Protein AF-A0A371PRI9-F1 (afdb_monomer)

Organism: Streptomyces inhibens (NCBI:txid2293571)

Sequence (67 aa):
MATTPRTEPAAAAPSGPSAEPLPDFAGVDVGSLAARTDHAVLGEVVARLLRHWPSADDAVAYYEDGA

Mean predicted aligned error: 14.05 Å

Foldseek 3Di:
DDDDDDDDPDPDDPDDPDPDDDDDCVPPPLVCVLVVDPDPVVNVVSVVCVVPPDDPVRDDDDDPPDD

pLDDT: mean 74.68, std 10.14, range [42.53, 89.19]

Radius of gyration: 21.3 Å; Cα contacts (8 Å, |Δi|>4): 10; chains: 1; bounding box: 34×62×39 Å

Solvent-accessible surface area (backbone atoms only — not comparable to full-atom values): 4847 Å² total; per-residue (Å²): 138,87,83,79,83,82,83,75,81,79,77,76,71,82,81,67,85,74,86,68,81,75,83,86,60,91,84,60,68,67,76,58,50,49,81,70,41,92,44,72,70,58,27,53,51,43,51,53,47,62,76,67,54,66,53,83,93,67,62,72,86,86,72,84,80,86,123

Structure (mmCIF, N/CA/C/O backbone):
data_AF-A0A371PRI9-F1
#
_entry.id   AF-A0A371PRI9-F1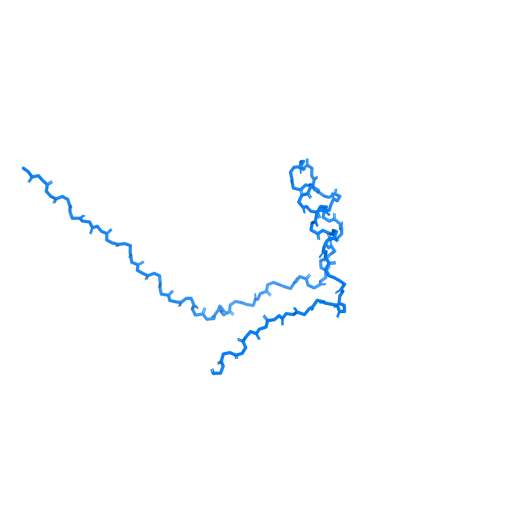
#
loop_
_atom_site.group_PDB
_atom_site.id
_atom_site.type_symbol
_atom_site.label_atom_id
_atom_site.label_alt_id
_atom_site.label_comp_id
_atom_site.label_asym_id
_atom_site.label_entity_id
_atom_site.label_seq_id
_atom_site.pdbx_PDB_ins_code
_atom_site.Cartn_x
_atom_site.Cartn_y
_atom_site.Cartn_z
_atom_site.occupancy
_atom_site.B_iso_or_equiv
_atom_site.auth_seq_id
_atom_site.auth_comp_id
_atom_site.auth_asym_id
_atom_site.auth_atom_id
_atom_site.pdbx_PDB_model_num
ATOM 1 N N . MET A 1 1 ? 18.191 54.002 11.047 1.00 42.53 1 MET A N 1
ATOM 2 C CA . MET A 1 1 ? 17.650 53.088 10.020 1.00 42.53 1 MET A CA 1
ATOM 3 C C . MET A 1 1 ? 18.577 51.884 9.953 1.00 42.53 1 MET A C 1
ATOM 5 O O . MET A 1 1 ? 19.698 52.049 9.499 1.00 42.53 1 MET A O 1
ATOM 9 N N . ALA A 1 2 ? 18.185 50.737 10.509 1.00 51.19 2 ALA A N 1
ATOM 10 C CA . ALA A 1 2 ? 19.014 49.529 10.505 1.00 51.19 2 ALA A CA 1
ATOM 11 C C . ALA A 1 2 ? 18.563 48.618 9.356 1.00 51.19 2 ALA A C 1
ATOM 13 O O . ALA A 1 2 ? 17.419 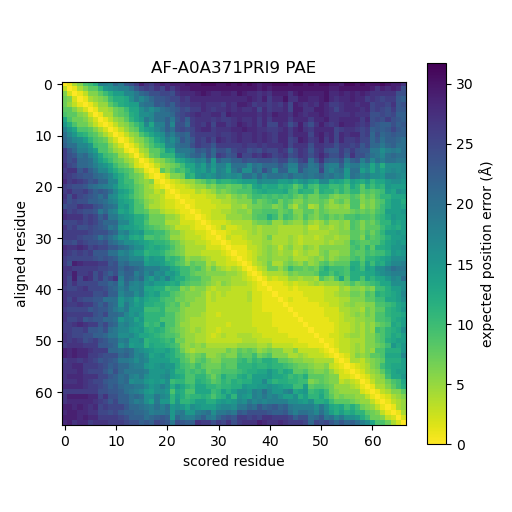48.176 9.338 1.00 51.19 2 ALA A O 1
ATOM 14 N N . THR A 1 3 ? 19.441 48.381 8.383 1.00 64.50 3 THR A N 1
ATOM 15 C CA . THR A 1 3 ? 19.219 47.444 7.276 1.00 64.50 3 THR A CA 1
ATOM 16 C C . THR A 1 3 ? 19.815 46.096 7.660 1.00 64.50 3 THR A C 1
ATOM 18 O O . THR A 1 3 ? 21.034 45.929 7.633 1.00 64.50 3 THR A O 1
ATOM 21 N N . THR A 1 4 ? 18.983 45.138 8.058 1.00 66.44 4 THR A N 1
ATOM 22 C CA . THR A 1 4 ? 19.425 43.753 8.239 1.00 66.44 4 THR A CA 1
ATOM 23 C C . THR A 1 4 ? 19.652 43.106 6.867 1.00 66.44 4 THR A C 1
ATOM 25 O O . THR A 1 4 ? 18.752 43.147 6.024 1.00 66.44 4 THR A O 1
ATOM 28 N N . PRO A 1 5 ? 20.837 42.528 6.598 1.00 70.19 5 PRO A N 1
ATOM 29 C CA . PRO A 1 5 ? 21.097 41.844 5.338 1.00 70.19 5 PRO A CA 1
ATOM 30 C C . PRO A 1 5 ? 20.262 40.561 5.254 1.00 70.19 5 PRO A C 1
ATOM 32 O O . PRO A 1 5 ? 20.164 39.799 6.216 1.00 70.19 5 PRO A O 1
ATOM 35 N N . ARG A 1 6 ? 19.636 40.331 4.098 1.00 71.38 6 ARG A N 1
ATOM 36 C CA . ARG A 1 6 ? 18.878 39.111 3.808 1.00 71.38 6 ARG A CA 1
ATOM 37 C C . ARG A 1 6 ? 19.864 37.981 3.515 1.00 71.38 6 ARG A C 1
ATOM 39 O O . ARG A 1 6 ? 20.585 38.045 2.528 1.00 71.38 6 ARG A O 1
ATOM 46 N N . THR A 1 7 ? 19.881 36.949 4.352 1.00 72.69 7 THR A N 1
ATOM 47 C CA . THR A 1 7 ? 20.542 35.680 4.027 1.00 72.69 7 THR A CA 1
ATOM 48 C C . THR A 1 7 ? 19.639 34.906 3.072 1.00 72.69 7 THR A C 1
ATOM 50 O O . THR A 1 7 ? 18.533 34.513 3.445 1.00 72.69 7 THR A O 1
ATOM 53 N N . GLU A 1 8 ? 20.070 34.731 1.825 1.00 71.94 8 GLU A N 1
ATOM 54 C CA . GLU A 1 8 ? 19.401 33.824 0.891 1.00 71.94 8 GLU A CA 1
ATOM 55 C C . GLU A 1 8 ? 19.669 32.363 1.291 1.00 71.94 8 GLU A C 1
ATOM 57 O O . GLU A 1 8 ? 20.766 32.057 1.770 1.00 71.94 8 GLU A O 1
ATOM 62 N N . PRO A 1 9 ? 18.693 31.448 1.136 1.00 65.88 9 PRO A N 1
ATOM 63 C CA . PRO A 1 9 ? 18.929 30.030 1.365 1.00 65.88 9 PRO A CA 1
ATOM 64 C C . PRO A 1 9 ? 20.007 29.540 0.398 1.00 65.88 9 PRO A C 1
ATOM 66 O O . PRO A 1 9 ? 19.905 29.762 -0.808 1.00 65.88 9 PRO A O 1
ATOM 69 N N . ALA A 1 10 ? 21.029 28.861 0.917 1.00 71.38 10 ALA A N 1
ATOM 70 C CA . ALA A 1 10 ? 21.984 28.167 0.068 1.00 71.38 10 ALA A CA 1
ATOM 71 C C . ALA A 1 10 ? 21.219 27.143 -0.781 1.00 71.38 10 ALA A C 1
ATOM 73 O O . ALA A 1 10 ? 20.491 26.308 -0.239 1.00 71.38 10 ALA A O 1
ATOM 74 N N . ALA A 1 11 ? 21.352 27.232 -2.104 1.00 67.44 11 ALA A N 1
ATOM 75 C CA . ALA A 1 11 ? 20.760 26.259 -3.008 1.00 67.44 11 ALA A CA 1
ATOM 76 C C . ALA A 1 11 ? 21.283 24.863 -2.641 1.00 67.44 11 ALA A C 1
ATOM 78 O O . ALA A 1 11 ? 22.495 24.645 -2.590 1.00 67.44 11 ALA A O 1
ATOM 79 N N . ALA A 1 12 ? 20.373 23.929 -2.351 1.00 68.19 12 ALA A N 1
ATOM 80 C CA . ALA A 1 12 ? 20.744 22.538 -2.151 1.00 68.19 12 ALA A CA 1
ATOM 81 C C . ALA A 1 12 ? 21.384 22.028 -3.448 1.00 68.19 12 ALA A C 1
ATOM 83 O O . ALA A 1 12 ? 20.800 22.164 -4.525 1.00 68.19 12 ALA A O 1
ATOM 84 N N . ALA A 1 13 ? 22.596 21.481 -3.348 1.00 66.44 13 ALA A N 1
ATOM 85 C CA . ALA A 1 13 ? 23.224 20.809 -4.476 1.00 66.44 13 ALA A CA 1
ATOM 86 C C . ALA A 1 13 ? 22.282 19.700 -4.986 1.00 66.44 13 ALA A C 1
ATOM 88 O O . ALA A 1 13 ? 21.611 19.068 -4.161 1.00 66.44 13 ALA A O 1
ATOM 89 N N . PRO A 1 14 ? 22.211 19.458 -6.309 1.00 63.81 14 PRO A N 1
ATOM 90 C CA . PRO A 1 14 ? 21.409 18.364 -6.839 1.00 63.81 14 PRO A CA 1
ATOM 91 C C . PRO A 1 14 ? 21.847 17.073 -6.148 1.00 63.81 14 PRO A C 1
ATOM 93 O O . PRO A 1 14 ? 23.038 16.755 -6.126 1.00 63.81 14 PRO A O 1
ATOM 96 N N . SER A 1 15 ? 20.901 16.372 -5.520 1.00 66.62 15 SER A N 1
ATOM 97 C CA . SER A 1 15 ? 21.179 15.100 -4.863 1.00 66.62 15 SER A CA 1
ATOM 98 C C . SER A 1 15 ? 21.759 14.145 -5.903 1.00 66.62 15 SER A C 1
ATOM 100 O O . SER A 1 15 ? 21.065 13.731 -6.828 1.00 66.62 15 SER A O 1
ATOM 102 N N . GLY A 1 16 ? 23.053 13.841 -5.780 1.00 66.69 16 GLY A N 1
ATOM 103 C CA . GLY A 1 16 ? 23.677 12.775 -6.555 1.00 66.69 16 GLY A CA 1
ATOM 104 C C . GLY A 1 16 ? 23.008 11.432 -6.239 1.00 66.69 16 GLY A C 1
ATOM 105 O O . GLY A 1 16 ? 22.331 11.318 -5.212 1.00 66.69 16 GLY A O 1
ATOM 106 N N . PRO A 1 17 ? 23.174 10.415 -7.102 1.00 67.00 17 PRO A N 1
ATOM 107 C CA . PRO A 1 17 ? 22.609 9.095 -6.855 1.00 67.00 17 PRO A CA 1
ATOM 108 C C . PRO A 1 17 ? 23.046 8.602 -5.472 1.00 67.00 17 PRO A C 1
ATOM 110 O O . PRO A 1 17 ? 24.237 8.597 -5.153 1.00 67.00 17 PRO A O 1
ATOM 113 N N . SER A 1 18 ? 22.068 8.240 -4.639 1.00 67.12 18 SER A N 1
ATOM 114 C CA . SER A 1 18 ? 22.346 7.717 -3.304 1.00 67.12 18 SER A CA 1
ATOM 115 C C . SER A 1 18 ? 23.147 6.425 -3.437 1.00 67.12 18 SER A C 1
ATOM 117 O O . SER A 1 18 ? 22.737 5.512 -4.150 1.00 67.12 18 SER A O 1
ATOM 119 N N . ALA A 1 19 ? 24.298 6.359 -2.767 1.00 71.12 19 ALA A N 1
ATOM 120 C CA . ALA A 1 19 ? 25.135 5.162 -2.746 1.00 71.12 19 ALA A CA 1
ATOM 121 C C . ALA A 1 19 ? 24.578 4.072 -1.812 1.00 71.12 19 ALA A C 1
ATOM 123 O O . ALA A 1 19 ? 24.996 2.918 -1.901 1.00 71.12 19 ALA A O 1
ATOM 124 N N . GLU A 1 20 ? 23.656 4.424 -0.909 1.00 79.94 20 GLU A N 1
ATOM 125 C CA . GLU A 1 20 ? 23.022 3.456 -0.019 1.00 79.94 20 GLU A CA 1
ATOM 126 C C . GLU A 1 20 ? 21.994 2.610 -0.781 1.00 79.94 20 GLU A C 1
ATOM 128 O O . GLU A 1 20 ? 21.106 3.168 -1.436 1.00 79.94 20 GLU A O 1
ATOM 133 N N . PRO A 1 21 ? 22.089 1.268 -0.701 1.00 76.88 21 PRO A N 1
ATOM 134 C CA . PRO A 1 21 ? 21.100 0.391 -1.301 1.00 76.88 21 PRO A CA 1
ATOM 135 C C . PRO A 1 21 ? 19.733 0.654 -0.671 1.00 76.88 21 PRO A C 1
ATOM 137 O O . PRO A 1 21 ? 19.599 0.743 0.552 1.00 76.88 21 PRO A O 1
ATOM 140 N N . LEU A 1 22 ? 18.713 0.780 -1.519 1.00 80.81 22 LEU A N 1
ATOM 141 C CA . LEU A 1 22 ? 17.348 0.961 -1.049 1.00 80.81 22 LEU A CA 1
ATOM 142 C C . LEU A 1 22 ? 16.892 -0.295 -0.293 1.00 80.81 22 LEU A C 1
ATOM 144 O O . LEU A 1 22 ? 17.234 -1.409 -0.703 1.00 80.81 22 LEU A O 1
ATOM 148 N N . PRO A 1 23 ? 16.118 -0.140 0.793 1.00 81.38 23 PRO A N 1
ATOM 149 C CA . PRO A 1 23 ? 15.536 -1.285 1.469 1.00 81.38 23 PRO A CA 1
ATOM 150 C C . PRO A 1 23 ? 14.639 -2.069 0.505 1.00 81.38 23 PRO A C 1
ATOM 152 O O . PRO A 1 23 ? 13.870 -1.478 -0.256 1.00 81.38 23 PRO A O 1
ATOM 155 N N . ASP A 1 24 ? 14.733 -3.396 0.554 1.00 83.12 24 ASP A N 1
ATOM 156 C CA . ASP A 1 24 ? 13.866 -4.268 -0.230 1.00 83.12 24 ASP A CA 1
ATOM 157 C C . ASP A 1 24 ? 12.491 -4.386 0.436 1.00 83.12 24 ASP A C 1
ATOM 159 O O . ASP A 1 24 ? 12.364 -4.825 1.581 1.00 83.12 24 ASP A O 1
ATOM 163 N N . PHE A 1 25 ? 11.457 -3.993 -0.304 1.00 79.94 25 PHE A N 1
ATOM 164 C CA . PHE A 1 25 ? 10.064 -4.075 0.123 1.00 79.94 25 PHE A CA 1
ATOM 165 C C . PHE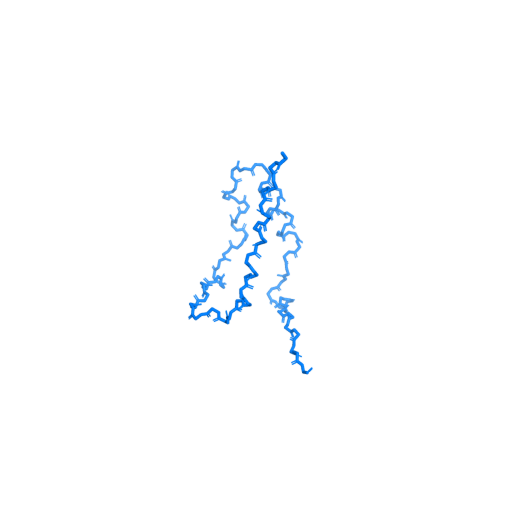 A 1 25 ? 9.248 -5.075 -0.707 1.00 79.94 25 PHE A C 1
ATOM 167 O O . PHE A 1 25 ? 8.036 -5.164 -0.512 1.00 79.94 25 PHE A O 1
ATOM 174 N N . ALA A 1 26 ? 9.876 -5.857 -1.594 1.00 80.56 26 ALA A N 1
ATOM 175 C CA . ALA A 1 26 ? 9.174 -6.790 -2.480 1.00 80.56 26 ALA A CA 1
ATOM 176 C C . ALA A 1 26 ? 8.357 -7.858 -1.724 1.00 80.56 26 ALA A C 1
ATOM 178 O O . ALA A 1 26 ? 7.355 -8.351 -2.235 1.00 80.56 26 ALA A O 1
ATOM 179 N N . GLY A 1 27 ? 8.760 -8.203 -0.497 1.00 79.88 27 GLY A N 1
ATOM 180 C CA . GLY A 1 27 ? 8.064 -9.170 0.360 1.00 79.88 27 GLY A CA 1
ATOM 181 C C . GLY A 1 27 ? 7.042 -8.570 1.329 1.00 79.88 27 GLY A C 1
ATOM 182 O O . GLY A 1 27 ? 6.499 -9.301 2.159 1.00 79.88 27 GLY A O 1
ATOM 183 N N . VAL A 1 28 ? 6.803 -7.256 1.297 1.00 81.81 28 VAL A N 1
ATOM 184 C CA . VAL A 1 28 ? 5.869 -6.620 2.234 1.00 81.81 28 VAL A CA 1
ATOM 185 C C . VAL A 1 28 ? 4.433 -6.882 1.801 1.00 81.81 28 VAL A C 1
ATOM 187 O O . VAL A 1 28 ? 3.985 -6.417 0.756 1.00 81.81 28 VAL A O 1
ATOM 190 N N . ASP A 1 29 ? 3.678 -7.573 2.654 1.00 81.94 29 ASP A N 1
ATOM 191 C CA . ASP A 1 29 ? 2.235 -7.713 2.484 1.00 81.94 29 ASP A CA 1
ATOM 192 C C . ASP A 1 29 ? 1.525 -6.395 2.827 1.00 81.94 29 ASP A C 1
ATOM 194 O O . ASP A 1 29 ? 1.168 -6.125 3.979 1.00 81.94 29 ASP A O 1
ATOM 198 N N . VAL A 1 30 ? 1.311 -5.567 1.806 1.00 79.69 30 VAL A N 1
ATOM 199 C CA . VAL A 1 30 ? 0.598 -4.285 1.913 1.00 79.69 30 VAL A CA 1
ATOM 200 C C . VAL A 1 30 ? -0.861 -4.491 2.344 1.00 79.69 30 VAL A C 1
ATOM 202 O O . VAL A 1 30 ? -1.422 -3.631 3.024 1.00 79.69 30 VAL A O 1
ATOM 205 N N . G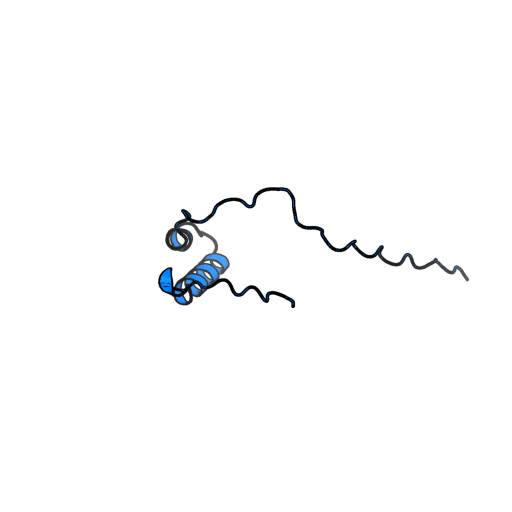LY A 1 31 ? -1.469 -5.643 2.036 1.00 79.62 31 GLY A N 1
ATOM 206 C CA . GLY A 1 31 ? -2.841 -5.971 2.438 1.00 79.62 31 GLY A CA 1
ATOM 207 C C . GLY A 1 31 ? -3.007 -6.049 3.957 1.00 79.62 31 GLY A C 1
ATOM 208 O O . GLY A 1 31 ? -4.013 -5.588 4.504 1.00 79.62 31 GLY A O 1
ATOM 209 N N . SER A 1 32 ? -1.978 -6.534 4.660 1.00 83.12 32 SER A N 1
ATOM 210 C CA . SER A 1 32 ? -1.963 -6.595 6.128 1.00 83.12 32 SER A CA 1
ATOM 211 C C . SER A 1 32 ? -1.975 -5.220 6.809 1.00 83.12 32 SER A C 1
ATOM 213 O O . SER A 1 32 ? -2.340 -5.117 7.984 1.00 83.12 32 SER A O 1
ATOM 215 N N . LEU A 1 33 ? -1.622 -4.145 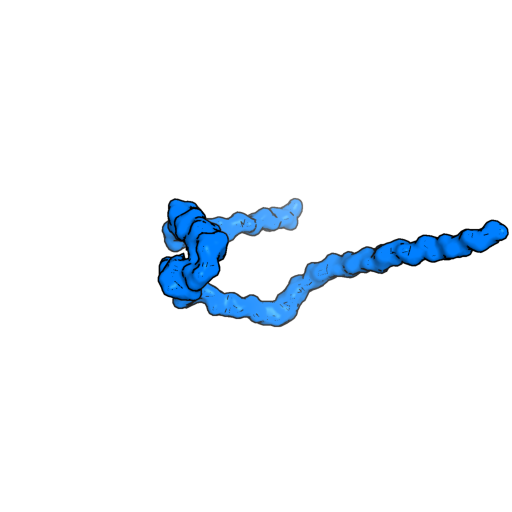6.093 1.00 78.38 33 LEU A N 1
ATOM 216 C CA . LEU A 1 33 ? -1.524 -2.796 6.653 1.00 78.38 33 LEU A CA 1
ATOM 217 C C . LEU A 1 33 ? -2.879 -2.276 7.153 1.00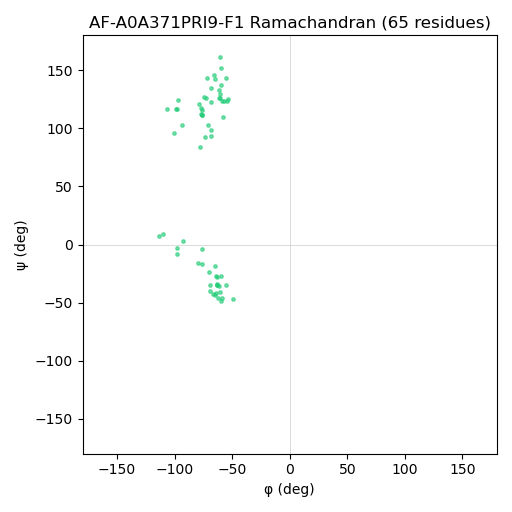 78.38 33 LEU A C 1
ATOM 219 O O . LEU A 1 33 ? -2.939 -1.601 8.182 1.00 78.38 33 LEU A O 1
ATOM 223 N N . ALA A 1 34 ? -3.978 -2.649 6.489 1.00 75.88 34 ALA A N 1
ATOM 224 C CA . ALA A 1 34 ? -5.324 -2.246 6.896 1.00 75.88 34 ALA A CA 1
ATOM 225 C C . ALA A 1 34 ? -5.685 -2.764 8.300 1.00 75.88 34 ALA A C 1
ATOM 227 O O . ALA A 1 34 ? -6.314 -2.052 9.075 1.00 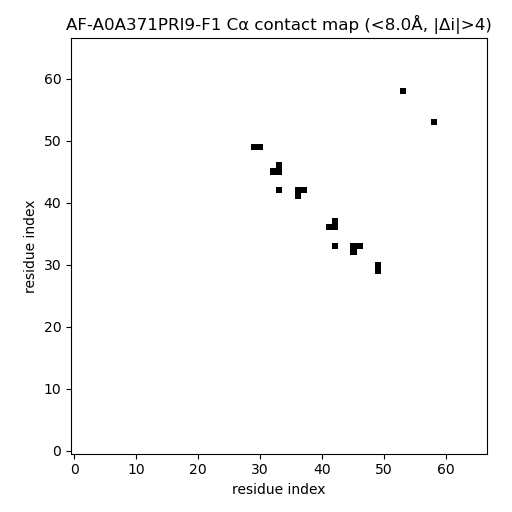75.88 34 ALA A O 1
ATOM 228 N N . ALA A 1 35 ? -5.227 -3.969 8.656 1.00 78.31 35 ALA A N 1
ATOM 229 C CA . ALA A 1 35 ? -5.487 -4.583 9.959 1.00 78.31 35 ALA A CA 1
ATOM 230 C C . ALA A 1 35 ? -4.582 -4.049 11.085 1.00 78.31 35 ALA A C 1
ATOM 232 O O . ALA A 1 35 ? -4.867 -4.265 12.259 1.00 78.31 35 ALA A O 1
ATOM 233 N N . ARG A 1 36 ? -3.479 -3.368 10.744 1.00 79.56 36 ARG A N 1
ATOM 234 C CA . ARG A 1 36 ? -2.487 -2.857 11.711 1.00 79.56 36 ARG A CA 1
ATOM 235 C C . ARG A 1 36 ? -2.676 -1.384 12.053 1.00 79.56 36 ARG A C 1
ATOM 237 O O . ARG A 1 36 ? -1.928 -0.844 12.865 1.00 79.56 36 ARG A O 1
ATOM 244 N N . THR A 1 37 ? -3.644 -0.729 11.423 1.00 78.19 37 THR A N 1
ATOM 245 C CA . THR A 1 37 ? -3.818 0.713 11.529 1.00 78.19 37 THR A CA 1
ATOM 246 C C . THR A 1 37 ? -4.933 1.048 12.515 1.00 78.19 37 THR A C 1
ATOM 248 O O . THR A 1 37 ? -6.098 1.095 12.145 1.00 78.19 37 THR A O 1
ATOM 251 N N . ASP A 1 38 ? -4.571 1.331 13.768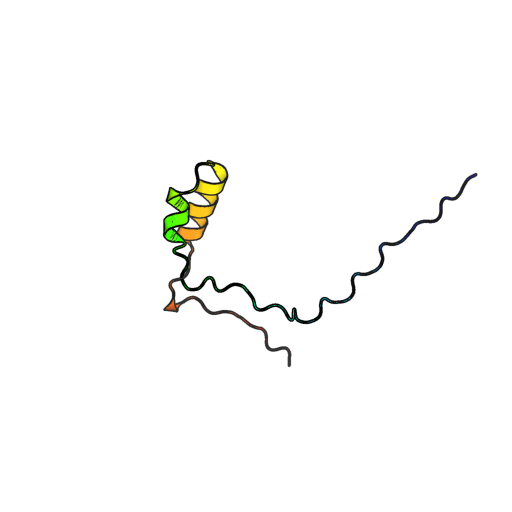 1.00 78.88 38 ASP A N 1
ATOM 252 C CA . ASP A 1 38 ? -5.526 1.737 14.820 1.00 78.88 38 ASP A CA 1
ATOM 253 C C . ASP A 1 38 ? -5.989 3.207 14.674 1.00 78.88 38 ASP A C 1
ATOM 255 O O . ASP A 1 38 ? -6.839 3.713 15.399 1.00 78.88 38 ASP A O 1
ATOM 259 N N . HIS A 1 39 ? -5.427 3.928 13.700 1.00 83.75 39 HIS A N 1
ATOM 260 C CA . HIS A 1 39 ? -5.696 5.340 13.467 1.00 83.75 39 HIS A CA 1
ATOM 261 C C . HIS A 1 39 ? -6.718 5.530 12.340 1.00 83.75 39 HIS A C 1
ATOM 263 O O . HIS A 1 39 ? -6.416 5.267 11.177 1.00 83.75 39 HIS A O 1
ATOM 269 N N . ALA A 1 40 ? -7.887 6.095 12.657 1.00 81.94 40 ALA A N 1
ATOM 270 C CA . ALA A 1 40 ? -9.024 6.226 11.734 1.00 81.94 40 ALA A CA 1
ATOM 271 C C . ALA A 1 40 ? -8.662 6.807 10.350 1.00 81.94 40 ALA A C 1
ATOM 273 O O . ALA A 1 40 ? -9.026 6.248 9.320 1.00 81.94 40 ALA A O 1
ATOM 274 N N . VAL A 1 41 ? -7.887 7.899 10.313 1.00 87.81 41 VAL A N 1
ATOM 275 C CA . VAL A 1 41 ? -7.472 8.531 9.043 1.00 87.81 41 VAL A CA 1
ATOM 276 C C . VAL A 1 41 ? -6.531 7.639 8.234 1.00 87.81 41 VAL A C 1
ATOM 278 O O . VAL A 1 41 ? -6.679 7.525 7.022 1.00 87.81 41 VAL A O 1
ATOM 281 N N . LEU A 1 42 ? -5.564 6.998 8.893 1.00 83.94 42 LEU A N 1
ATOM 282 C CA . LEU A 1 42 ? -4.608 6.139 8.206 1.00 83.94 42 LEU A CA 1
ATOM 283 C C . LEU A 1 42 ? -5.313 4.876 7.696 1.00 83.94 42 LEU A C 1
ATOM 285 O O . LEU A 1 42 ? -5.011 4.434 6.595 1.00 83.94 42 LEU A O 1
ATOM 289 N N . GLY A 1 43 ? -6.301 4.354 8.430 1.00 85.81 43 GLY A N 1
ATOM 290 C CA . GLY A 1 43 ? -7.125 3.231 7.983 1.00 85.81 43 GLY A CA 1
ATOM 291 C C . GLY A 1 43 ? -7.864 3.535 6.678 1.00 85.81 43 GLY A C 1
ATOM 292 O O . GLY A 1 43 ? -7.801 2.743 5.740 1.00 85.81 43 GLY A O 1
ATOM 293 N N . GLU A 1 44 ? -8.485 4.712 6.565 1.00 87.75 44 GLU A N 1
ATOM 294 C CA . GLU A 1 44 ? -9.145 5.155 5.325 1.00 87.75 44 GLU A CA 1
ATOM 295 C C . GLU A 1 44 ? -8.164 5.343 4.161 1.00 87.75 44 GLU A C 1
ATOM 297 O O . GLU A 1 44 ? -8.441 4.936 3.028 1.00 87.75 44 GLU A O 1
ATOM 302 N N . VAL A 1 45 ? -6.993 5.927 4.430 1.00 88.38 45 VAL A N 1
ATOM 303 C CA . VAL A 1 45 ? -5.945 6.100 3.414 1.00 88.38 45 VAL A CA 1
ATOM 304 C C . VAL A 1 45 ? -5.456 4.744 2.914 1.00 88.38 45 VAL A C 1
ATOM 306 O O . VAL A 1 45 ? -5.384 4.541 1.704 1.00 88.38 45 VAL A O 1
ATOM 309 N N . VAL A 1 46 ? -5.186 3.799 3.816 1.00 88.81 46 VAL A N 1
ATOM 310 C CA . VAL A 1 46 ? -4.747 2.441 3.470 1.00 88.81 46 VAL A CA 1
ATOM 311 C C . VAL A 1 46 ? -5.838 1.693 2.707 1.00 88.81 46 VAL A C 1
ATOM 313 O O . VAL A 1 46 ? -5.554 1.093 1.675 1.00 88.81 46 VAL A O 1
ATOM 316 N N . ALA A 1 47 ? -7.098 1.782 3.134 1.00 88.06 47 ALA A N 1
ATOM 317 C CA . ALA A 1 47 ? -8.214 1.171 2.415 1.00 88.06 47 ALA A CA 1
ATOM 318 C C . ALA A 1 47 ? -8.355 1.734 0.992 1.00 88.06 47 ALA A C 1
ATOM 320 O O . ALA A 1 47 ? -8.612 0.993 0.040 1.00 88.06 47 ALA A O 1
ATOM 321 N N . ARG A 1 48 ? -8.174 3.048 0.821 1.00 89.19 48 ARG A N 1
ATOM 322 C CA . ARG A 1 48 ? -8.211 3.692 -0.495 1.00 89.19 48 ARG A CA 1
ATOM 323 C C . ARG A 1 48 ? -7.011 3.306 -1.355 1.00 89.19 48 ARG A C 1
ATOM 325 O O . ARG A 1 48 ? -7.203 3.050 -2.537 1.00 89.19 48 ARG A O 1
ATOM 332 N N . LEU A 1 49 ? -5.823 3.224 -0.766 1.00 87.25 49 LEU A N 1
ATOM 333 C CA . LEU A 1 49 ? -4.610 2.767 -1.437 1.00 87.25 49 LEU A CA 1
ATOM 334 C C . LEU A 1 49 ? -4.783 1.333 -1.953 1.00 87.25 49 LEU A C 1
ATOM 336 O O . LEU A 1 49 ? -4.557 1.086 -3.130 1.00 87.25 49 LEU A O 1
ATOM 340 N N . LEU A 1 50 ? -5.274 0.422 -1.108 1.00 87.25 50 LEU A N 1
ATOM 341 C CA . LEU A 1 50 ? -5.504 -0.981 -1.465 1.00 87.25 50 LEU A CA 1
ATOM 342 C C . LEU A 1 50 ? -6.555 -1.155 -2.568 1.00 87.25 50 LEU A C 1
ATOM 344 O O . LEU A 1 50 ? -6.402 -2.020 -3.422 1.00 87.25 50 LEU A O 1
ATOM 348 N N . ARG A 1 51 ? -7.597 -0.313 -2.604 1.00 87.69 51 ARG A N 1
ATOM 349 C CA . ARG A 1 51 ? -8.600 -0.332 -3.688 1.00 87.69 51 ARG A CA 1
ATOM 350 C C . ARG A 1 51 ? -8.033 0.030 -5.061 1.00 87.69 51 ARG A C 1
ATOM 352 O O . ARG A 1 51 ? -8.612 -0.366 -6.066 1.00 87.69 51 ARG A O 1
ATOM 359 N N . HIS A 1 52 ? -6.963 0.814 -5.098 1.00 85.94 52 HIS A N 1
ATOM 360 C CA . HIS A 1 52 ? -6.316 1.259 -6.332 1.00 85.94 52 HIS A CA 1
ATOM 361 C C . HIS A 1 52 ? -4.944 0.614 -6.531 1.00 85.94 52 HIS A C 1
ATOM 363 O O . HIS A 1 52 ? -4.204 1.032 -7.420 1.00 85.94 52 HIS A O 1
ATOM 369 N N . TRP A 1 53 ? -4.594 -0.370 -5.701 1.00 83.38 53 TRP A N 1
ATOM 370 C CA . TRP A 1 53 ? -3.304 -1.026 -5.784 1.00 83.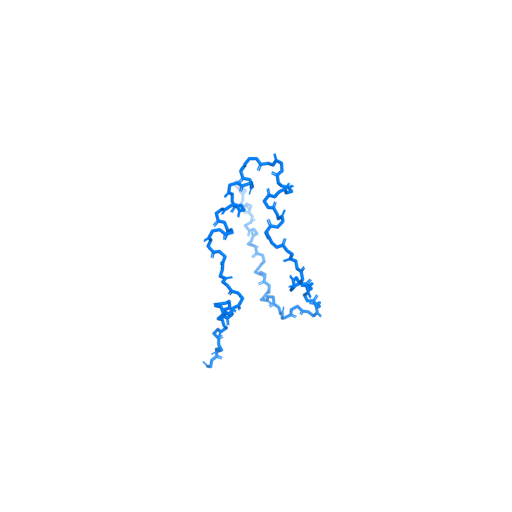38 53 TRP A CA 1
ATOM 371 C C . TRP A 1 53 ? -3.245 -1.841 -7.079 1.00 83.38 53 TRP A C 1
ATOM 373 O O . TRP A 1 53 ? -4.125 -2.680 -7.298 1.00 83.38 53 TRP A O 1
ATOM 383 N N . PRO A 1 54 ? -2.262 -1.589 -7.957 1.00 77.75 54 PRO A N 1
ATOM 384 C CA . PRO A 1 54 ? -2.134 -2.336 -9.196 1.00 77.75 54 PRO A CA 1
ATOM 385 C C . PRO A 1 54 ? -1.807 -3.800 -8.895 1.00 77.75 54 PRO A C 1
ATOM 387 O O . PRO A 1 54 ? -1.096 -4.118 -7.938 1.00 77.75 54 PRO A O 1
ATOM 390 N N . SER A 1 55 ? -2.321 -4.701 -9.730 1.00 76.00 55 SER A N 1
ATOM 391 C CA . SER A 1 55 ? -1.892 -6.100 -9.714 1.00 76.00 55 SER A CA 1
ATOM 392 C C . SER A 1 55 ? -0.390 -6.168 -9.998 1.00 76.00 55 SER A C 1
ATOM 394 O O . SER A 1 55 ? 0.143 -5.302 -10.689 1.00 76.00 55 SER A O 1
ATOM 396 N N . ALA A 1 56 ? 0.302 -7.196 -9.499 1.00 72.50 56 ALA A N 1
ATOM 397 C CA . ALA A 1 56 ? 1.744 -7.344 -9.724 1.00 72.50 56 ALA A CA 1
ATOM 398 C C . ALA A 1 56 ? 2.112 -7.328 -11.224 1.00 72.50 56 ALA A C 1
ATOM 400 O O . ALA A 1 56 ? 3.124 -6.745 -11.593 1.00 72.50 56 ALA A O 1
ATOM 401 N N . ASP A 1 57 ? 1.251 -7.889 -12.077 1.00 69.12 57 ASP A N 1
ATOM 402 C CA . ASP A 1 57 ? 1.387 -7.867 -13.539 1.00 69.12 57 ASP A CA 1
ATOM 403 C C . ASP A 1 57 ? 1.166 -6.481 -14.182 1.00 69.12 57 ASP A C 1
ATOM 405 O O . ASP A 1 57 ? 1.685 -6.226 -15.265 1.00 69.12 57 ASP A O 1
ATOM 409 N N . ASP A 1 58 ? 0.438 -5.571 -13.525 1.00 70.25 58 ASP A N 1
ATOM 410 C CA . ASP A 1 58 ? 0.150 -4.209 -14.013 1.00 70.25 58 ASP A CA 1
ATOM 411 C C . ASP A 1 58 ? 1.087 -3.144 -13.407 1.00 70.25 58 ASP A C 1
ATOM 413 O O . ASP A 1 58 ? 1.068 -1.976 -13.809 1.00 70.25 58 ASP A O 1
ATOM 417 N N . ALA A 1 59 ? 1.906 -3.513 -12.418 1.00 71.00 59 ALA A N 1
ATOM 418 C CA . ALA A 1 59 ? 2.799 -2.599 -11.716 1.00 71.00 59 ALA A CA 1
ATOM 419 C C . ALA A 1 59 ? 4.057 -2.300 -12.553 1.00 71.00 59 ALA A C 1
ATOM 421 O O . ALA A 1 59 ? 5.112 -2.905 -12.370 1.00 71.00 59 ALA A O 1
ATOM 422 N N . VAL A 1 60 ? 3.955 -1.340 -13.475 1.00 69.75 60 VAL A N 1
ATOM 423 C CA . VAL A 1 60 ? 5.084 -0.880 -14.299 1.00 69.75 60 VAL A CA 1
ATOM 424 C C . VAL A 1 60 ? 5.695 0.384 -13.697 1.00 69.75 60 VAL A C 1
ATOM 426 O O . VAL A 1 60 ? 5.017 1.397 -13.522 1.00 69.75 60 VAL A O 1
ATOM 429 N N . ALA A 1 61 ? 6.999 0.355 -13.414 1.00 70.81 61 ALA A N 1
ATOM 430 C CA . ALA A 1 61 ? 7.744 1.567 -13.099 1.00 70.81 61 ALA A CA 1
ATOM 431 C C . ALA A 1 61 ? 8.022 2.338 -14.397 1.00 70.81 61 ALA A C 1
ATOM 433 O O . ALA A 1 61 ? 8.799 1.888 -15.239 1.00 70.81 61 ALA A O 1
ATOM 434 N N . TYR A 1 62 ? 7.392 3.501 -14.563 1.00 64.25 62 TYR A N 1
ATOM 435 C CA . TYR A 1 62 ? 7.764 4.433 -15.624 1.00 64.25 62 TYR A CA 1
ATOM 436 C C . TYR A 1 62 ? 9.052 5.153 -15.229 1.00 64.25 62 TYR A C 1
ATOM 438 O O . TYR A 1 62 ? 9.064 5.959 -14.300 1.00 64.25 62 TYR A O 1
ATOM 446 N N . TYR A 1 63 ? 10.130 4.857 -15.948 1.00 66.94 63 TYR A N 1
ATOM 447 C CA . TYR A 1 63 ? 11.342 5.661 -15.944 1.00 66.94 63 TYR A CA 1
ATOM 448 C C . TYR A 1 63 ? 11.399 6.398 -17.279 1.00 66.94 63 TYR A C 1
ATOM 450 O O . TYR A 1 63 ? 11.448 5.757 -18.329 1.00 66.94 63 TYR A O 1
ATOM 458 N N . GLU A 1 64 ? 11.339 7.730 -17.254 1.00 61.19 64 GLU A N 1
ATOM 459 C CA . GLU A 1 64 ? 11.719 8.495 -18.438 1.00 61.19 64 GLU A CA 1
ATOM 460 C C . GLU A 1 64 ? 13.233 8.375 -18.582 1.00 61.19 64 GLU A C 1
ATOM 462 O O . GLU A 1 64 ? 13.995 8.982 -17.830 1.00 61.19 64 GLU A O 1
ATOM 467 N N . ASP A 1 65 ? 13.663 7.534 -19.521 1.00 61.22 65 ASP A N 1
ATOM 468 C CA . ASP A 1 65 ? 15.045 7.522 -19.976 1.00 61.22 65 ASP A CA 1
ATOM 469 C C . ASP A 1 65 ? 15.276 8.834 -20.732 1.00 61.22 65 ASP A C 1
ATOM 471 O O . ASP A 1 65 ? 14.815 9.019 -21.861 1.00 61.22 65 ASP A O 1
ATOM 475 N N . GLY A 1 66 ? 15.876 9.801 -20.040 1.00 60.00 66 GLY A N 1
ATOM 476 C CA . GLY A 1 66 ? 16.202 11.107 -20.596 1.00 60.00 66 GLY A CA 1
ATOM 477 C C . GLY A 1 66 ? 17.302 10.970 -21.643 1.00 60.00 66 GLY A C 1
ATOM 478 O O . GLY A 1 66 ? 18.481 10.984 -21.292 1.00 60.00 66 GLY A O 1
ATOM 479 N N . ALA A 1 67 ? 16.899 10.824 -22.904 1.00 45.41 67 ALA A N 1
ATOM 480 C CA . ALA A 1 67 ? 17.768 10.928 -24.074 1.00 45.41 67 ALA A CA 1
ATOM 481 C C . ALA A 1 67 ? 18.052 12.391 -24.451 1.00 45.41 67 ALA A C 1
ATOM 483 O O . ALA A 1 67 ? 17.125 13.230 -24.344 1.00 45.41 67 ALA A O 1
#

Secondary structure (DSSP, 8-state):
-------PPPPPPP-PPP-SPPPP-TT--GGGHHHH--SHHHHHHHHHHHHTPPPTTT---------